Protein AF-A0A2N0MP35-F1 (afdb_monomer)

Sequence (141 aa):
MRGTCVGESRNSCGPTPKEGPREIDDLADRAARFHRDQNMLLINGDFRVFVDMESSWVEKLKAGGVPNPCAVVKEVVREWFEQSLIESILGVQQLVGSKEWNNQHLDDALSEEALTAAVMPRYHVNNSVRRAMGTKFGKRF

Solvent-accessible surface area (backbone atoms only — not comparable to full-atom values): 8655 Å² total; per-residue (Å²): 136,87,84,78,83,80,76,83,89,75,82,64,90,68,85,70,83,82,73,70,88,76,67,76,71,88,50,72,97,23,40,29,45,58,42,75,95,72,75,42,78,47,68,43,87,80,25,61,72,57,54,51,50,33,51,53,52,37,53,53,38,45,76,70,69,45,80,84,48,56,68,62,37,46,52,48,48,47,51,47,52,50,51,47,51,51,53,52,51,53,59,54,59,72,42,65,86,40,95,88,43,55,70,66,59,52,51,56,64,48,28,37,67,40,46,29,58,62,62,62,68,50,69,65,47,51,53,50,39,49,52,53,47,30,72,76,76,42,88,86,123

Radius of gyration: 19.72 Å; Cα contacts (8 Å, |Δi|>4): 109; chains: 1; bounding box: 38×32×81 Å

Structure (mmCIF, N/CA/C/O backbone):
data_AF-A0A2N0MP35-F1
#
_entry.id   AF-A0A2N0MP35-F1
#
loop_
_atom_site.group_PDB
_atom_site.id
_atom_site.type_symbol
_atom_site.label_atom_id
_atom_site.label_alt_id
_atom_site.label_comp_id
_atom_site.label_asym_id
_atom_site.label_entity_id
_atom_site.label_seq_id
_atom_site.pdbx_PDB_ins_code
_atom_site.Cartn_x
_atom_site.Cartn_y
_atom_site.Cartn_z
_atom_site.occupancy
_atom_site.B_iso_or_equiv
_atom_site.auth_seq_id
_atom_site.auth_comp_id
_atom_site.auth_asym_id
_atom_site.auth_atom_id
_atom_site.pdbx_PDB_model_num
ATOM 1 N N . MET A 1 1 ? 16.914 -11.415 -53.921 1.00 38.19 1 MET A N 1
ATOM 2 C CA . MET A 1 1 ? 16.555 -10.231 -53.111 1.00 38.19 1 MET A CA 1
ATOM 3 C C . MET A 1 1 ? 15.951 -10.735 -51.811 1.00 38.19 1 MET A C 1
ATOM 5 O O . MET A 1 1 ? 14.970 -11.461 -51.863 1.00 38.19 1 MET A O 1
ATOM 9 N N . ARG A 1 2 ? 16.621 -10.498 -50.676 1.00 31.36 2 ARG A N 1
ATOM 10 C CA . ARG A 1 2 ? 16.220 -11.001 -49.353 1.00 31.36 2 ARG A CA 1
ATOM 11 C C . ARG A 1 2 ? 15.197 -10.035 -48.752 1.00 31.36 2 ARG A C 1
ATOM 13 O O . ARG A 1 2 ? 15.551 -8.896 -48.471 1.00 31.36 2 ARG A O 1
ATOM 20 N N . GLY A 1 3 ? 13.953 -10.481 -48.596 1.00 34.66 3 GLY A N 1
ATOM 21 C CA . GLY A 1 3 ? 12.928 -9.765 -47.839 1.00 34.66 3 GLY A CA 1
ATOM 22 C C . GLY A 1 3 ? 13.181 -9.952 -46.348 1.00 34.66 3 GLY A C 1
ATOM 23 O O . GLY A 1 3 ? 13.087 -11.063 -45.836 1.00 34.66 3 GLY A O 1
ATOM 24 N N . THR A 1 4 ? 13.583 -8.881 -45.677 1.00 36.72 4 THR A N 1
ATOM 25 C CA . THR A 1 4 ? 13.809 -8.819 -44.232 1.00 36.72 4 THR A CA 1
ATOM 26 C C . THR A 1 4 ? 12.486 -8.856 -43.474 1.00 36.72 4 THR A C 1
ATOM 28 O O . THR A 1 4 ? 11.652 -7.967 -43.637 1.00 36.72 4 THR A O 1
ATOM 31 N N . CYS A 1 5 ? 12.328 -9.856 -42.607 1.00 35.66 5 CYS A N 1
ATOM 32 C CA . CYS A 1 5 ? 11.366 -9.844 -41.512 1.00 35.66 5 CYS A CA 1
ATOM 33 C C . CYS A 1 5 ? 11.723 -8.691 -40.561 1.00 35.66 5 CYS A C 1
ATOM 35 O O . CYS A 1 5 ? 12.805 -8.698 -39.974 1.00 35.66 5 CYS A O 1
ATOM 37 N N . VAL A 1 6 ? 10.839 -7.706 -40.403 1.00 38.38 6 VAL A N 1
ATOM 38 C CA . VAL A 1 6 ? 10.932 -6.727 -39.311 1.00 38.38 6 VAL A CA 1
ATOM 39 C C . VAL A 1 6 ? 10.113 -7.288 -38.156 1.00 38.38 6 VAL A C 1
ATOM 41 O O . VAL A 1 6 ? 8.892 -7.386 -38.244 1.00 38.38 6 VAL A O 1
ATOM 44 N N . GLY A 1 7 ? 10.816 -7.745 -37.120 1.00 32.47 7 GLY A N 1
ATOM 45 C CA . GLY A 1 7 ? 10.221 -8.324 -35.923 1.00 32.47 7 GLY A CA 1
ATOM 46 C C . GLY A 1 7 ? 9.405 -7.303 -35.135 1.00 32.47 7 GLY A C 1
ATOM 47 O O . GLY A 1 7 ? 9.846 -6.176 -34.906 1.00 32.47 7 GLY A O 1
ATOM 48 N N . GLU A 1 8 ? 8.220 -7.725 -34.698 1.00 31.47 8 GLU A N 1
ATOM 49 C CA . GLU A 1 8 ? 7.444 -7.049 -33.665 1.00 31.47 8 GLU A CA 1
ATOM 50 C C . GLU A 1 8 ? 8.280 -6.933 -32.385 1.00 31.47 8 GLU A C 1
ATOM 52 O O . GLU A 1 8 ? 8.547 -7.915 -31.693 1.00 31.47 8 GLU A O 1
ATOM 57 N N . SER A 1 9 ? 8.668 -5.707 -32.039 1.00 42.31 9 SER A N 1
ATOM 58 C CA . SER A 1 9 ? 9.102 -5.377 -30.685 1.00 42.31 9 SER A CA 1
ATOM 59 C C . SER A 1 9 ? 7.869 -5.321 -29.784 1.00 42.31 9 SER A C 1
ATOM 61 O O . SER A 1 9 ? 7.212 -4.289 -29.654 1.00 42.31 9 SER A O 1
ATOM 63 N N . ARG A 1 10 ? 7.535 -6.458 -29.172 1.00 42.59 10 ARG A N 1
ATOM 64 C CA . ARG A 1 10 ? 6.656 -6.532 -28.001 1.00 42.59 10 ARG A CA 1
ATOM 65 C C . ARG A 1 10 ? 7.343 -7.354 -26.922 1.00 42.59 10 ARG A C 1
ATOM 67 O O . ARG A 1 10 ? 7.013 -8.509 -26.708 1.00 42.59 10 ARG A O 1
ATOM 74 N N . ASN A 1 11 ? 8.282 -6.726 -26.224 1.00 43.41 11 ASN A N 1
ATOM 75 C CA . ASN A 1 11 ? 8.650 -7.150 -24.874 1.00 43.41 11 ASN A CA 1
ATOM 76 C C . ASN A 1 11 ? 8.188 -6.080 -23.873 1.00 43.41 11 ASN A C 1
ATOM 78 O O . ASN A 1 11 ? 8.969 -5.458 -23.155 1.00 43.41 11 ASN A O 1
ATOM 82 N N . SER A 1 12 ? 6.871 -5.860 -23.833 1.00 50.59 12 SER A N 1
ATOM 83 C CA . SER A 1 12 ? 6.195 -5.507 -22.585 1.00 50.59 12 SER A CA 1
ATOM 84 C C . SER A 1 12 ? 6.366 -6.706 -21.659 1.00 50.59 12 SER A C 1
ATOM 86 O O . SER A 1 12 ? 6.061 -7.813 -22.096 1.00 50.59 12 SER A O 1
ATOM 88 N N . CYS A 1 13 ? 6.897 -6.506 -20.448 1.00 51.72 13 CYS A N 1
ATOM 89 C CA . CYS A 1 13 ? 7.069 -7.553 -19.437 1.00 51.72 13 CYS A CA 1
ATOM 90 C C . CYS A 1 13 ? 5.842 -8.481 -19.453 1.00 51.72 13 CYS A C 1
ATOM 92 O O . CYS A 1 13 ? 4.735 -8.056 -19.132 1.00 51.72 13 CYS A O 1
ATOM 94 N N . GLY A 1 14 ? 6.039 -9.684 -20.004 1.00 46.66 14 GLY A N 1
ATOM 95 C CA . GLY A 1 14 ? 4.953 -10.592 -20.349 1.00 46.66 14 GLY A CA 1
ATOM 96 C C . GLY A 1 14 ? 4.232 -11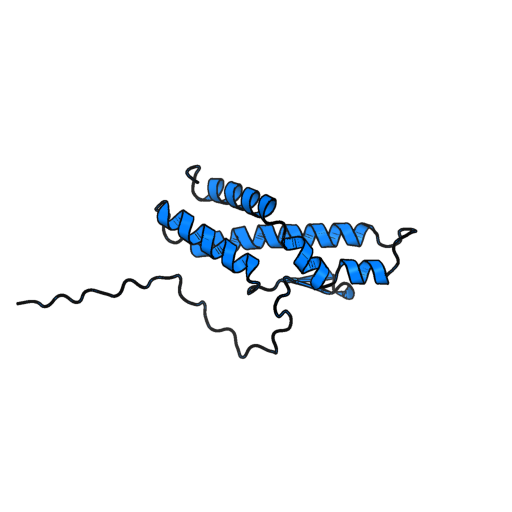.085 -19.097 1.00 46.66 14 GLY A C 1
ATOM 97 O O . GLY A 1 14 ? 4.798 -11.016 -18.003 1.00 46.66 14 GLY A O 1
ATOM 98 N N . PRO A 1 15 ? 2.995 -11.583 -19.237 1.00 46.00 15 PRO A N 1
ATOM 99 C CA . PRO A 1 15 ? 2.252 -12.097 -18.101 1.00 46.00 15 PRO A CA 1
ATOM 100 C C . PRO A 1 15 ? 3.028 -13.254 -17.464 1.00 46.00 15 PRO A C 1
ATOM 102 O O . PRO A 1 15 ? 3.465 -14.182 -18.148 1.00 46.00 15 PRO A O 1
ATOM 105 N N . THR A 1 16 ? 3.199 -13.187 -16.146 1.00 52.69 16 THR A N 1
ATOM 106 C CA . THR A 1 16 ? 3.608 -14.329 -15.326 1.00 52.69 16 THR A CA 1
ATOM 107 C C . THR A 1 16 ? 2.609 -15.486 -15.492 1.00 52.69 16 THR A C 1
ATOM 109 O O . THR A 1 16 ? 1.476 -15.249 -15.925 1.00 52.69 16 THR A O 1
ATOM 112 N N . PRO A 1 17 ? 3.013 -16.742 -15.205 1.00 42.84 17 PRO A N 1
ATOM 113 C CA . PRO A 1 17 ? 2.175 -17.919 -15.420 1.00 42.84 17 PRO A CA 1
ATOM 114 C C . PRO A 1 17 ? 0.780 -17.734 -14.824 1.00 42.84 17 PRO A C 1
ATOM 116 O O . PRO A 1 17 ? 0.647 -17.223 -13.716 1.00 42.84 17 PRO A O 1
ATOM 119 N N . LYS A 1 18 ? -0.245 -18.132 -15.587 1.00 43.22 18 LYS A N 1
ATOM 120 C CA . LYS A 1 18 ? -1.648 -18.039 -15.182 1.00 43.22 18 LYS A CA 1
ATOM 121 C C . LYS A 1 18 ? -1.844 -18.804 -13.876 1.00 43.22 18 LYS A C 1
ATOM 123 O O . LYS A 1 18 ? -1.796 -20.034 -13.873 1.00 43.22 18 LYS A O 1
ATOM 128 N N . GLU A 1 19 ? -2.069 -18.062 -12.800 1.00 50.88 19 GLU A N 1
ATOM 129 C CA . GLU A 1 19 ? -2.662 -18.595 -11.580 1.00 50.88 19 GLU A CA 1
ATOM 130 C C . GLU A 1 19 ? -4.013 -19.232 -11.940 1.00 50.88 19 GLU A C 1
ATOM 132 O O . GLU A 1 19 ? -4.633 -18.862 -12.945 1.00 50.88 19 GLU A O 1
ATOM 137 N N . GLY A 1 20 ? -4.391 -20.274 -11.193 1.00 48.12 20 GLY A N 1
ATOM 138 C CA . GLY A 1 20 ? -5.544 -21.136 -11.464 1.00 48.12 20 GLY A CA 1
ATOM 139 C C . GLY A 1 20 ? -6.881 -20.385 -11.573 1.00 48.12 20 GLY A C 1
ATOM 140 O O . GLY A 1 20 ? -6.916 -19.156 -11.551 1.00 48.12 20 GLY A O 1
ATOM 141 N N . PRO A 1 21 ? -8.012 -21.097 -11.734 1.00 43.38 21 PRO A N 1
ATOM 142 C CA . PRO A 1 21 ? -9.312 -20.440 -11.814 1.00 43.38 21 PRO A CA 1
ATOM 143 C C . PRO A 1 21 ? -9.492 -19.574 -10.565 1.00 43.38 21 PRO A C 1
ATOM 145 O O . PRO A 1 21 ? -9.543 -20.096 -9.456 1.00 43.38 21 PRO A O 1
ATOM 148 N N . ARG A 1 22 ? -9.489 -18.251 -10.767 1.00 56.09 22 ARG A N 1
ATOM 149 C CA . ARG A 1 22 ? -9.607 -17.264 -9.698 1.00 56.09 22 ARG A CA 1
ATOM 150 C C . ARG A 1 22 ? -10.924 -17.533 -8.982 1.00 56.09 22 ARG A C 1
ATOM 152 O O . ARG A 1 22 ? -11.984 -17.422 -9.601 1.00 56.09 22 ARG A O 1
ATOM 159 N N . GLU A 1 23 ? -10.846 -17.938 -7.717 1.00 49.72 23 GLU A N 1
ATOM 160 C CA . GLU A 1 23 ? -11.989 -17.833 -6.817 1.00 49.72 23 GLU A CA 1
ATOM 161 C C . GLU A 1 23 ? -12.484 -16.383 -6.854 1.00 49.72 23 GLU A C 1
ATOM 163 O O . GLU A 1 23 ? -11.711 -15.468 -7.149 1.00 49.72 23 GLU A O 1
ATOM 168 N N . ILE A 1 24 ? -13.795 -16.208 -6.672 1.00 51.34 24 ILE A N 1
ATOM 169 C CA . ILE A 1 24 ? -14.496 -14.916 -6.660 1.00 51.34 24 ILE A CA 1
ATOM 170 C C . ILE A 1 24 ? -13.587 -13.856 -6.034 1.00 51.34 24 ILE A C 1
ATOM 172 O O . ILE A 1 24 ? -13.092 -14.090 -4.939 1.00 51.34 24 ILE A O 1
ATOM 176 N N . ASP A 1 25 ? -13.346 -12.758 -6.762 1.00 61.84 25 ASP A N 1
ATOM 177 C CA . ASP A 1 25 ? -12.411 -11.678 -6.416 1.00 61.84 25 ASP A CA 1
ATOM 178 C C . ASP A 1 25 ? -12.695 -11.130 -5.008 1.00 61.84 25 ASP A C 1
ATOM 180 O O . ASP A 1 25 ? -13.478 -10.202 -4.817 1.00 61.84 25 ASP A O 1
ATOM 184 N N . ASP A 1 26 ? -12.086 -11.778 -4.017 1.00 68.44 26 ASP A N 1
ATOM 185 C CA . ASP A 1 26 ? -12.346 -11.615 -2.586 1.00 68.44 26 ASP A CA 1
ATOM 186 C C . ASP A 1 26 ? -11.884 -10.239 -2.079 1.00 68.44 26 ASP A C 1
ATOM 188 O O . ASP A 1 26 ? -12.228 -9.824 -0.978 1.00 68.44 26 ASP A O 1
ATOM 192 N N . LEU A 1 27 ? -11.126 -9.505 -2.904 1.00 84.31 27 LEU A N 1
ATOM 193 C CA . LEU A 1 27 ? -10.605 -8.168 -2.623 1.00 84.31 27 LEU A CA 1
ATOM 194 C C . LEU A 1 27 ? -10.833 -7.203 -3.794 1.00 84.31 27 LEU A C 1
ATOM 196 O O . LEU A 1 27 ? -10.008 -6.313 -4.028 1.00 84.31 27 LEU A O 1
ATOM 200 N N . ALA A 1 28 ? -11.945 -7.348 -4.521 1.00 84.25 28 ALA A N 1
ATOM 201 C CA . ALA A 1 28 ? -12.293 -6.457 -5.626 1.00 84.25 28 ALA A CA 1
ATOM 202 C C . ALA A 1 28 ? -12.217 -4.977 -5.195 1.00 84.25 28 ALA A C 1
ATOM 204 O O . ALA A 1 28 ? -12.963 -4.514 -4.331 1.00 84.25 28 ALA A O 1
ATOM 205 N N . ASP A 1 29 ? -11.289 -4.222 -5.793 1.00 88.25 29 ASP A N 1
ATOM 206 C CA . ASP A 1 29 ? -10.991 -2.824 -5.438 1.00 88.25 29 ASP A CA 1
ATOM 207 C C . ASP A 1 29 ? -10.663 -2.579 -3.946 1.00 88.25 29 ASP A C 1
ATOM 209 O O . ASP A 1 29 ? -10.876 -1.484 -3.415 1.00 88.25 29 ASP A O 1
ATOM 213 N N . ARG A 1 30 ? -10.104 -3.580 -3.260 1.00 96.06 30 ARG A N 1
ATOM 214 C CA . ARG A 1 30 ? -9.540 -3.471 -1.908 1.00 96.06 30 ARG A CA 1
ATOM 215 C C . ARG A 1 30 ? -8.045 -3.751 -1.930 1.00 96.06 30 ARG A C 1
ATOM 217 O O . ARG A 1 30 ? -7.574 -4.607 -2.673 1.00 96.06 30 ARG A O 1
ATOM 224 N N . ALA A 1 31 ? -7.291 -3.016 -1.118 1.00 97.19 31 ALA A N 1
ATOM 225 C CA . ALA A 1 31 ? -5.838 -3.147 -1.063 1.00 97.19 31 ALA A CA 1
ATOM 226 C C . ALA A 1 31 ? -5.380 -4.360 -0.246 1.00 97.19 31 ALA A C 1
ATOM 228 O O . ALA A 1 31 ? -4.372 -4.981 -0.581 1.00 97.19 31 ALA A O 1
ATOM 229 N N . ALA A 1 32 ? -6.086 -4.668 0.842 1.00 97.81 32 ALA A N 1
ATOM 230 C CA . ALA A 1 32 ? -5.709 -5.717 1.774 1.00 97.81 32 ALA A CA 1
ATOM 231 C C . ALA A 1 32 ? -6.872 -6.106 2.694 1.00 97.81 32 ALA A C 1
ATOM 233 O O . ALA A 1 32 ? -7.802 -5.324 2.893 1.00 97.81 32 ALA A O 1
ATOM 234 N N . ARG A 1 33 ? -6.751 -7.283 3.309 1.00 97.56 33 ARG A N 1
ATOM 235 C CA . ARG A 1 33 ? -7.575 -7.767 4.420 1.00 97.56 33 ARG A CA 1
ATOM 236 C C . ARG A 1 33 ? -6.676 -8.188 5.570 1.00 97.56 33 ARG A C 1
ATOM 238 O O . ARG A 1 33 ? -5.648 -8.831 5.356 1.00 97.56 33 ARG A O 1
ATOM 245 N N . PHE A 1 34 ? -7.089 -7.876 6.792 1.00 97.75 34 PHE A N 1
ATOM 246 C CA . PHE A 1 34 ? -6.394 -8.314 7.993 1.00 97.75 34 PHE A CA 1
ATOM 247 C C . PHE A 1 34 ? -7.260 -9.262 8.829 1.00 97.75 34 PHE A C 1
ATOM 249 O O . PHE A 1 34 ? -8.319 -8.889 9.329 1.00 97.75 34 PHE A O 1
ATOM 256 N N . HIS A 1 35 ? -6.785 -10.493 9.007 1.00 94.88 35 HIS A N 1
ATOM 257 C CA . HIS A 1 35 ? -7.396 -11.489 9.883 1.00 94.88 35 HIS A CA 1
ATOM 258 C C . HIS A 1 35 ? -6.805 -11.356 11.286 1.00 94.88 35 HIS A C 1
ATOM 260 O O . HIS A 1 35 ? -5.708 -11.849 11.564 1.00 94.88 35 HIS A O 1
ATOM 266 N N . ARG A 1 36 ? -7.518 -10.649 12.170 1.00 90.00 36 ARG A N 1
ATOM 267 C CA . ARG A 1 36 ? -7.043 -10.321 13.527 1.00 90.00 36 ARG A CA 1
ATOM 268 C C . ARG A 1 36 ? -6.778 -11.554 14.389 1.00 90.00 36 ARG A C 1
ATOM 270 O O . ARG A 1 36 ? -5.804 -11.575 15.132 1.00 90.00 36 ARG A O 1
ATOM 277 N N . ASP A 1 37 ? -7.638 -12.560 14.286 1.00 90.00 37 ASP A N 1
ATOM 278 C CA . ASP A 1 37 ? -7.561 -13.839 15.000 1.00 90.00 37 ASP A CA 1
ATOM 279 C C . ASP A 1 37 ? -6.297 -14.637 14.652 1.00 90.00 37 ASP A C 1
ATOM 281 O O . ASP A 1 37 ? -5.749 -15.338 15.500 1.00 90.00 37 ASP A O 1
ATOM 285 N N . GLN A 1 38 ? -5.815 -14.489 13.418 1.00 92.75 38 GLN A N 1
ATOM 286 C CA . GLN A 1 38 ? -4.636 -15.180 12.889 1.00 92.75 38 GLN A CA 1
ATOM 287 C C . GLN A 1 38 ? -3.397 -14.280 12.825 1.00 92.75 38 GLN A C 1
ATOM 289 O O . GLN A 1 38 ? -2.317 -14.752 12.477 1.00 92.75 38 GLN A O 1
ATOM 294 N N . ASN A 1 39 ? -3.548 -12.987 13.135 1.00 92.44 39 ASN A N 1
ATOM 295 C CA . ASN A 1 39 ? -2.543 -11.952 12.901 1.00 92.44 39 ASN A CA 1
ATOM 296 C C . ASN A 1 39 ? -1.946 -12.031 11.479 1.00 92.44 39 ASN A C 1
ATOM 298 O O . ASN A 1 39 ? -0.734 -11.936 11.289 1.00 92.44 39 ASN A O 1
ATOM 302 N N . MET A 1 40 ? -2.813 -12.248 10.486 1.00 96.25 40 MET A N 1
ATOM 303 C CA . MET A 1 40 ? -2.427 -12.492 9.097 1.00 96.25 40 MET A CA 1
ATOM 304 C C . MET A 1 40 ? -2.919 -11.358 8.199 1.00 96.25 40 MET A C 1
ATOM 306 O O . MET A 1 40 ? -4.114 -11.065 8.146 1.00 96.25 40 MET A O 1
ATOM 310 N N . LEU A 1 41 ? -1.988 -10.736 7.475 1.00 97.06 41 LEU A N 1
ATOM 311 C CA . LEU A 1 41 ? -2.266 -9.719 6.467 1.00 97.06 41 LEU A CA 1
ATOM 312 C C . LEU A 1 41 ? -2.261 -10.356 5.074 1.00 97.06 41 LEU A C 1
ATOM 314 O O . LEU A 1 41 ? -1.242 -10.885 4.633 1.00 97.06 41 LEU A O 1
ATOM 318 N N . LEU A 1 42 ? -3.389 -10.269 4.375 1.00 96.56 42 LEU A N 1
ATOM 319 C CA . LEU A 1 42 ? -3.516 -10.621 2.964 1.00 96.56 42 LEU A CA 1
ATOM 320 C C . LEU A 1 42 ? -3.496 -9.336 2.138 1.00 96.56 42 LEU A C 1
ATOM 322 O O . LEU A 1 42 ? -4.334 -8.461 2.340 1.00 96.56 42 LEU A O 1
ATOM 326 N N . ILE A 1 43 ? -2.547 -9.213 1.210 1.00 96.31 43 ILE A N 1
ATOM 327 C CA . ILE A 1 43 ? -2.392 -8.029 0.355 1.00 96.31 43 ILE A CA 1
ATOM 328 C C . ILE A 1 43 ? -2.853 -8.371 -1.059 1.00 96.31 43 ILE A C 1
ATOM 330 O O . ILE A 1 43 ? -2.398 -9.354 -1.645 1.00 96.31 43 ILE A O 1
ATOM 334 N N . ASN A 1 44 ? -3.719 -7.536 -1.629 1.00 95.56 44 ASN A N 1
ATOM 335 C CA . ASN A 1 44 ? -4.192 -7.696 -2.996 1.00 95.56 44 ASN A CA 1
ATOM 336 C C . ASN A 1 44 ? -3.077 -7.343 -3.992 1.00 95.56 44 ASN A C 1
ATOM 338 O O . ASN A 1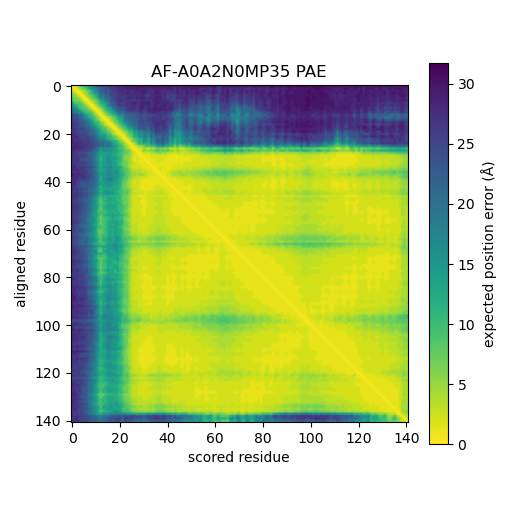 44 ? -2.739 -6.175 -4.202 1.00 95.56 44 ASN A O 1
ATOM 342 N N . GLY A 1 45 ? -2.519 -8.369 -4.635 1.00 91.25 45 GLY A N 1
ATOM 343 C CA . GLY A 1 45 ? -1.454 -8.225 -5.625 1.00 91.25 45 GLY A CA 1
ATOM 344 C C . GLY A 1 45 ? -1.869 -7.523 -6.923 1.00 91.25 45 GLY A C 1
ATOM 345 O O . GLY A 1 45 ? -0.973 -7.072 -7.642 1.00 91.25 45 GLY A O 1
ATOM 346 N N . ASP A 1 46 ? -3.174 -7.423 -7.186 1.00 90.81 46 ASP A N 1
ATOM 347 C CA . ASP A 1 46 ? -3.783 -6.815 -8.375 1.00 90.81 46 ASP A CA 1
ATOM 348 C C . ASP A 1 46 ? -4.388 -5.432 -8.086 1.00 90.81 46 ASP A C 1
ATOM 350 O O . ASP A 1 46 ? -4.978 -4.801 -8.968 1.00 90.81 46 ASP A O 1
ATOM 354 N N . PHE A 1 47 ? -4.231 -4.914 -6.862 1.00 95.00 47 PHE A N 1
ATOM 355 C CA . PHE A 1 47 ? -4.761 -3.603 -6.518 1.00 95.00 47 PHE A CA 1
ATOM 356 C C . PHE A 1 47 ? -4.138 -2.517 -7.405 1.00 95.00 47 PHE A C 1
ATOM 358 O O . PHE A 1 47 ? -2.920 -2.309 -7.424 1.00 95.00 47 PHE A O 1
ATOM 365 N N . ARG A 1 48 ? -4.997 -1.794 -8.135 1.00 94.19 48 ARG A N 1
ATOM 366 C CA . ARG A 1 48 ? -4.604 -0.883 -9.225 1.00 94.19 48 ARG A CA 1
ATOM 367 C C . ARG A 1 48 ? -3.520 0.121 -8.840 1.00 94.19 48 ARG A C 1
ATOM 369 O O . ARG A 1 48 ? -2.634 0.405 -9.633 1.00 94.19 48 ARG A O 1
ATOM 376 N N . VAL A 1 49 ? -3.541 0.624 -7.606 1.00 95.12 49 VAL A N 1
ATOM 377 C CA . VAL A 1 49 ? -2.564 1.620 -7.142 1.00 95.12 49 VAL A CA 1
ATOM 378 C C . VAL A 1 49 ? -1.146 1.048 -7.109 1.00 95.12 49 VAL A C 1
ATOM 380 O O . VAL A 1 49 ? -0.197 1.766 -7.435 1.00 95.12 49 VAL A O 1
ATOM 383 N N . PHE A 1 50 ? -0.996 -0.227 -6.744 1.00 96.06 50 PHE A N 1
ATOM 384 C CA . PHE A 1 50 ? 0.300 -0.901 -6.720 1.00 96.06 50 PHE A CA 1
ATOM 385 C C . PHE A 1 50 ? 0.793 -1.104 -8.153 1.00 96.06 50 PHE A C 1
ATOM 387 O O . PHE A 1 50 ? 1.884 -0.654 -8.500 1.00 96.06 50 PHE A O 1
ATOM 394 N N . VAL A 1 51 ? -0.063 -1.674 -9.005 1.00 95.88 51 VAL A N 1
ATOM 395 C CA . VAL A 1 51 ? 0.228 -1.969 -10.417 1.00 95.88 51 VAL A CA 1
ATOM 396 C C . VAL A 1 51 ? 0.570 -0.704 -11.216 1.00 95.88 51 VAL A C 1
ATOM 398 O O . VAL A 1 51 ? 1.519 -0.701 -12.006 1.00 95.88 51 VAL A O 1
ATOM 401 N N . ASP A 1 52 ? -0.150 0.395 -10.988 1.00 97.06 52 ASP A N 1
ATOM 402 C CA . ASP A 1 52 ? 0.095 1.677 -11.653 1.00 97.06 52 ASP A CA 1
ATOM 403 C C . ASP A 1 52 ? 1.461 2.260 -11.262 1.00 97.06 52 ASP A C 1
ATOM 405 O O . ASP A 1 52 ? 2.199 2.772 -12.111 1.00 97.06 52 ASP A O 1
ATOM 409 N N . MET A 1 53 ? 1.832 2.174 -9.978 1.00 97.81 53 MET A N 1
ATOM 410 C CA . MET A 1 53 ? 3.135 2.644 -9.505 1.00 97.81 53 MET A CA 1
ATOM 411 C C . MET A 1 53 ? 4.273 1.760 -10.028 1.00 97.81 53 MET A C 1
ATOM 413 O O . MET A 1 53 ? 5.286 2.296 -10.482 1.00 97.81 53 MET A O 1
ATOM 417 N N . GLU A 1 54 ? 4.098 0.434 -10.014 1.00 98.12 54 GLU A N 1
ATOM 418 C CA . GLU A 1 54 ? 5.035 -0.521 -10.618 1.00 98.12 54 GLU A CA 1
ATOM 419 C C . GLU A 1 54 ? 5.281 -0.168 -12.095 1.00 98.12 54 GLU A C 1
ATOM 421 O O . GLU A 1 54 ? 6.424 0.024 -12.516 1.00 98.12 54 GLU A O 1
ATOM 426 N N . SER A 1 55 ? 4.206 0.010 -12.866 1.00 97.88 55 SER A N 1
ATOM 427 C CA . SER A 1 55 ? 4.271 0.339 -14.294 1.00 97.88 55 SER A CA 1
ATOM 428 C C . SER A 1 55 ? 4.988 1.670 -14.543 1.00 97.88 55 SER A C 1
ATOM 430 O O . SER A 1 55 ? 5.893 1.746 -15.374 1.00 97.88 55 SER A O 1
ATOM 432 N N . SER A 1 56 ? 4.650 2.709 -13.774 1.00 97.00 56 SER A N 1
ATOM 433 C CA . SER A 1 56 ? 5.282 4.031 -13.875 1.00 97.00 56 SER A CA 1
ATOM 434 C C . SER A 1 56 ? 6.798 3.981 -13.633 1.00 97.00 56 SER A C 1
ATOM 436 O O . SER A 1 56 ? 7.581 4.554 -14.397 1.00 97.00 56 SER A O 1
ATOM 438 N N . TRP A 1 57 ? 7.244 3.244 -12.610 1.00 97.44 57 TRP A N 1
ATOM 439 C CA . TRP A 1 57 ? 8.670 3.098 -12.300 1.00 97.44 57 TRP A CA 1
ATOM 440 C C . TRP A 1 57 ? 9.426 2.257 -13.326 1.00 97.44 57 TRP A C 1
ATOM 442 O O . TRP A 1 57 ? 10.554 2.609 -13.680 1.00 97.44 57 TRP A O 1
ATOM 452 N N . VAL A 1 58 ? 8.817 1.182 -13.833 1.00 97.50 58 VAL A N 1
ATOM 453 C CA . VAL A 1 58 ? 9.399 0.374 -14.913 1.00 97.50 58 VAL A CA 1
ATOM 454 C C . VAL A 1 58 ? 9.667 1.237 -16.142 1.00 97.50 58 VAL A C 1
ATOM 456 O O . VAL A 1 58 ? 10.784 1.214 -16.664 1.00 97.50 58 VAL A O 1
ATOM 459 N N . GLU A 1 59 ? 8.684 2.022 -16.582 1.00 96.44 59 GLU A N 1
ATOM 460 C CA . GLU A 1 59 ? 8.835 2.873 -17.763 1.00 96.44 59 GLU A CA 1
ATOM 461 C C . GLU A 1 59 ? 9.881 3.973 -17.542 1.00 96.44 59 GLU A C 1
ATOM 463 O O . GLU A 1 59 ? 10.742 4.190 -18.398 1.00 96.44 59 GLU A O 1
ATOM 468 N N . LYS A 1 60 ? 9.909 4.589 -16.351 1.00 94.94 60 LYS A N 1
ATOM 469 C CA . LYS A 1 60 ? 10.936 5.577 -15.991 1.00 94.94 60 LYS A CA 1
ATOM 470 C C . LYS A 1 60 ? 12.355 4.995 -16.039 1.00 94.94 60 LYS A C 1
ATOM 472 O O . LYS A 1 60 ? 13.262 5.632 -16.574 1.00 94.94 60 LYS A O 1
ATOM 477 N N . LEU A 1 61 ? 12.567 3.796 -15.494 1.00 94.44 61 LEU A N 1
ATOM 478 C CA . LEU A 1 61 ? 13.888 3.158 -15.456 1.00 94.44 61 LEU A CA 1
ATOM 479 C C . LEU A 1 61 ? 14.340 2.676 -16.840 1.00 94.44 61 LEU A C 1
ATOM 481 O O . LEU A 1 61 ? 15.506 2.863 -17.193 1.00 94.44 61 LEU A O 1
ATOM 485 N N . LYS A 1 62 ? 13.427 2.128 -17.654 1.00 94.56 62 LYS A N 1
ATOM 486 C CA . LYS A 1 62 ? 13.718 1.772 -19.053 1.00 94.56 62 LYS A CA 1
ATOM 487 C C . LYS A 1 62 ? 14.117 2.996 -19.875 1.00 94.56 62 LYS A C 1
ATOM 489 O O . LYS A 1 62 ? 15.112 2.937 -20.592 1.00 94.56 62 LYS A O 1
ATOM 494 N N . ALA A 1 63 ? 13.394 4.110 -19.738 1.00 93.12 63 ALA A N 1
ATOM 495 C CA . ALA A 1 63 ? 13.750 5.371 -20.392 1.00 93.12 63 ALA A CA 1
ATOM 496 C C . ALA A 1 63 ? 15.132 5.889 -19.946 1.00 93.12 63 ALA A C 1
ATOM 498 O O . ALA A 1 63 ? 15.850 6.505 -20.729 1.00 93.12 63 ALA A O 1
ATOM 499 N N . GLY A 1 64 ? 15.531 5.587 -18.706 1.00 91.19 64 GLY A N 1
ATOM 500 C CA . GLY A 1 64 ? 16.870 5.842 -18.170 1.00 91.19 64 GLY A CA 1
ATOM 501 C C . GLY A 1 64 ? 17.954 4.842 -18.601 1.00 91.19 64 GLY A C 1
ATOM 502 O O . GLY A 1 64 ? 19.092 4.974 -18.154 1.00 91.19 64 GLY A O 1
ATOM 503 N N . GLY A 1 65 ? 17.631 3.852 -19.440 1.00 92.25 65 GLY A N 1
ATOM 504 C CA . GLY A 1 65 ? 18.577 2.856 -19.952 1.00 92.25 65 GLY A CA 1
ATOM 505 C C . GLY A 1 65 ? 18.847 1.672 -19.018 1.00 92.25 65 GLY A C 1
ATOM 506 O O . GLY A 1 65 ? 19.797 0.927 -19.253 1.00 92.25 65 GLY A O 1
ATOM 507 N N . VAL A 1 66 ? 18.045 1.474 -17.966 1.00 93.12 66 VAL A N 1
ATOM 508 C CA . VAL A 1 66 ? 18.188 0.317 -17.069 1.00 93.12 66 VAL A CA 1
ATOM 509 C C . VAL A 1 66 ? 17.628 -0.940 -17.751 1.00 93.12 66 VAL A C 1
ATOM 511 O O . VAL A 1 66 ? 16.444 -0.961 -18.103 1.00 93.12 66 VAL A O 1
ATOM 514 N N . PRO A 1 67 ? 18.426 -2.011 -17.928 1.00 91.44 67 PRO A N 1
ATOM 515 C CA . PRO A 1 67 ? 17.940 -3.253 -18.516 1.00 91.44 67 PRO A CA 1
ATOM 516 C C . PRO A 1 67 ? 17.088 -4.040 -17.511 1.00 91.44 67 PRO A C 1
ATOM 518 O O . PRO A 1 67 ? 17.478 -4.229 -16.363 1.00 91.44 67 PRO A O 1
ATOM 521 N N . ASN A 1 68 ? 15.939 -4.548 -17.964 1.00 91.88 68 ASN A N 1
ATOM 522 C CA . ASN A 1 68 ? 15.078 -5.489 -17.231 1.00 91.88 68 ASN A CA 1
ATOM 523 C C . ASN A 1 68 ? 14.709 -5.091 -15.773 1.00 91.88 68 ASN A C 1
ATOM 525 O O . ASN A 1 68 ? 14.841 -5.920 -14.872 1.00 91.88 68 ASN A O 1
ATOM 529 N N . PRO A 1 69 ? 14.184 -3.876 -15.498 1.00 95.50 69 PRO A N 1
ATOM 530 C CA . PRO A 1 69 ? 13.925 -3.422 -14.124 1.00 95.50 69 PRO A CA 1
ATOM 531 C C . PRO A 1 69 ? 12.704 -4.080 -13.448 1.00 95.50 69 PRO A C 1
ATOM 533 O O . PRO A 1 69 ? 12.506 -3.898 -12.250 1.00 95.50 69 PRO A O 1
ATOM 536 N N . CYS A 1 70 ? 11.877 -4.834 -14.187 1.00 95.44 70 CYS A N 1
ATOM 537 C CA . CYS A 1 70 ? 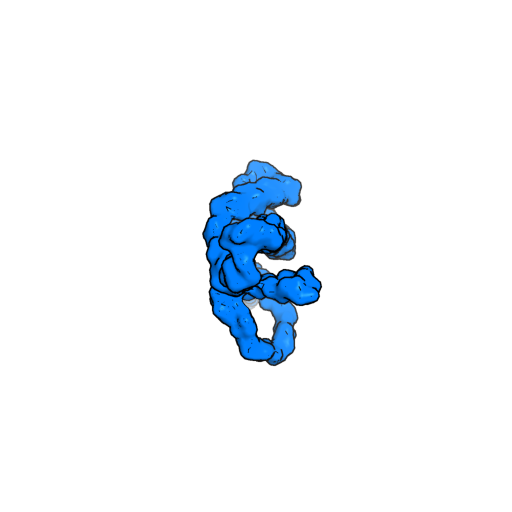10.537 -5.268 -13.763 1.00 95.44 70 CYS A CA 1
ATOM 538 C C . CYS A 1 70 ? 10.503 -5.996 -12.404 1.00 95.44 70 CYS A C 1
ATOM 540 O O . CYS A 1 70 ? 9.719 -5.613 -11.539 1.00 95.44 70 CYS A O 1
ATOM 542 N N . ALA A 1 71 ? 11.359 -7.001 -12.185 1.00 95.94 71 ALA A N 1
ATOM 543 C CA . ALA A 1 71 ? 11.346 -7.778 -10.939 1.00 95.94 71 ALA A CA 1
ATOM 544 C C . ALA A 1 71 ? 11.705 -6.922 -9.713 1.00 95.94 71 ALA A C 1
ATOM 546 O O . ALA A 1 71 ? 11.010 -6.959 -8.702 1.00 95.94 71 ALA A O 1
ATOM 547 N N . VAL A 1 72 ? 12.744 -6.095 -9.843 1.00 96.62 72 VAL A N 1
ATOM 548 C CA . VAL A 1 72 ? 13.217 -5.219 -8.764 1.00 96.62 72 VAL A CA 1
ATOM 549 C C . VAL A 1 72 ?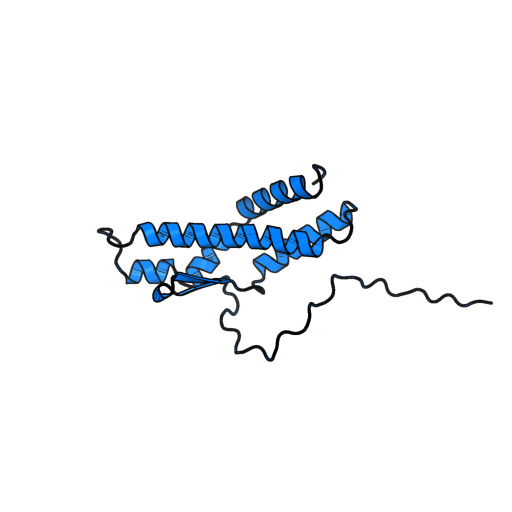 12.203 -4.114 -8.466 1.00 96.62 72 VAL A C 1
ATOM 551 O O . VAL A 1 72 ? 12.002 -3.767 -7.306 1.00 96.62 72 VAL A O 1
ATOM 554 N N . VAL A 1 73 ? 11.549 -3.563 -9.496 1.00 97.75 73 VAL A N 1
ATOM 555 C CA . VAL A 1 73 ? 10.485 -2.567 -9.309 1.00 97.75 73 VAL A CA 1
ATOM 556 C C . VAL A 1 73 ? 9.321 -3.141 -8.528 1.00 97.75 73 VAL A C 1
ATOM 558 O O . VAL A 1 73 ? 8.906 -2.538 -7.541 1.00 97.75 73 VAL A O 1
ATOM 561 N N . LYS A 1 74 ? 8.839 -4.311 -8.941 1.00 97.62 74 LYS A N 1
ATOM 562 C CA . LYS A 1 74 ? 7.743 -5.003 -8.270 1.00 97.62 74 LYS A CA 1
ATOM 563 C C . LYS A 1 74 ? 8.073 -5.301 -6.807 1.00 97.62 74 LYS A C 1
ATOM 565 O O . LYS A 1 74 ? 7.268 -4.984 -5.942 1.00 97.62 74 LYS A O 1
ATOM 570 N N . GLU A 1 75 ? 9.259 -5.840 -6.530 1.00 97.38 75 GLU A N 1
ATOM 571 C CA . GLU A 1 75 ? 9.736 -6.105 -5.165 1.00 97.38 75 GLU A CA 1
ATOM 572 C C . GLU A 1 75 ? 9.701 -4.837 -4.299 1.00 97.38 75 GLU A C 1
ATOM 574 O O . GLU A 1 75 ? 9.007 -4.799 -3.289 1.00 97.38 75 GLU A O 1
ATOM 579 N N . VAL A 1 76 ? 10.381 -3.770 -4.730 1.00 98.00 76 VAL A N 1
ATOM 580 C CA . VAL A 1 76 ? 10.527 -2.547 -3.926 1.00 98.00 76 VAL A CA 1
ATOM 581 C C . VAL A 1 76 ? 9.199 -1.811 -3.754 1.00 98.00 76 VAL A C 1
ATOM 583 O O . VAL A 1 76 ? 8.915 -1.305 -2.673 1.00 98.00 76 VAL A O 1
ATOM 586 N N . VAL A 1 77 ? 8.381 -1.698 -4.804 1.00 97.94 77 VAL A N 1
ATOM 587 C CA . VAL A 1 77 ? 7.081 -1.016 -4.696 1.00 97.94 77 VAL A CA 1
ATOM 588 C C . VAL A 1 77 ? 6.179 -1.757 -3.711 1.00 97.94 77 VAL A C 1
ATOM 590 O O . VAL A 1 77 ? 5.592 -1.119 -2.837 1.00 97.94 77 VAL A O 1
ATOM 593 N N . ARG A 1 78 ? 6.110 -3.090 -3.812 1.00 97.44 78 ARG A N 1
ATOM 594 C CA . ARG A 1 78 ? 5.292 -3.913 -2.914 1.00 97.44 78 ARG A CA 1
ATOM 595 C C . ARG A 1 78 ? 5.779 -3.850 -1.478 1.00 97.44 78 ARG A C 1
ATOM 597 O O . ARG A 1 78 ? 4.953 -3.639 -0.601 1.00 97.44 78 ARG A O 1
ATOM 604 N N . GLU A 1 79 ? 7.090 -3.922 -1.258 1.00 97.31 79 GLU A N 1
ATOM 605 C CA . GLU A 1 79 ? 7.697 -3.781 0.068 1.00 97.31 79 GLU A CA 1
ATOM 606 C C . GLU A 1 79 ? 7.236 -2.488 0.761 1.00 97.31 79 GLU A C 1
ATOM 608 O O . GLU A 1 79 ? 6.796 -2.515 1.905 1.00 97.31 79 GLU A O 1
ATOM 613 N N . TRP A 1 80 ? 7.252 -1.343 0.070 1.00 97.81 80 TRP A N 1
ATOM 614 C CA . TRP A 1 80 ? 6.863 -0.069 0.690 1.00 97.81 80 TRP A CA 1
ATOM 615 C C . TRP A 1 80 ? 5.355 0.084 0.933 1.00 97.81 80 TRP A C 1
ATOM 617 O O . TRP A 1 80 ? 4.957 0.756 1.891 1.00 97.81 80 TRP A O 1
ATOM 627 N N . PHE A 1 81 ? 4.507 -0.529 0.106 1.00 97.88 81 PHE A N 1
ATOM 628 C CA . PHE A 1 81 ? 3.073 -0.600 0.397 1.00 97.88 81 PHE A CA 1
ATOM 629 C C . PHE A 1 81 ? 2.773 -1.559 1.554 1.00 97.88 81 PHE A C 1
ATOM 631 O O . PHE A 1 81 ? 1.958 -1.227 2.413 1.00 97.88 81 PHE A O 1
ATOM 638 N N . GLU A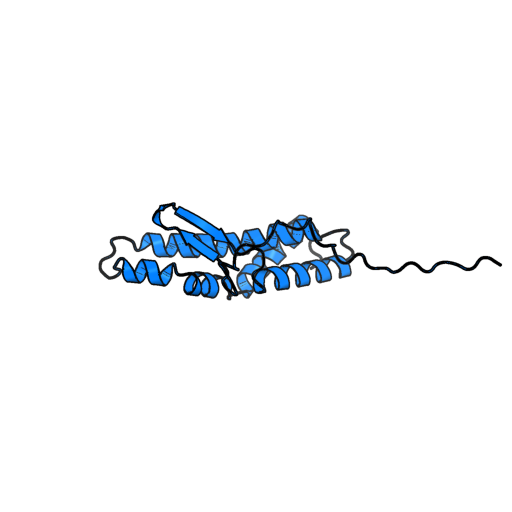 1 82 ? 3.476 -2.689 1.626 1.00 97.44 82 GLU A N 1
ATOM 639 C CA . GLU A 1 82 ? 3.415 -3.623 2.750 1.00 97.44 82 GLU A CA 1
ATOM 640 C C . GLU A 1 82 ? 3.810 -2.936 4.062 1.00 97.44 82 GLU A C 1
ATOM 642 O O . GLU A 1 82 ? 3.050 -3.007 5.024 1.00 97.44 82 GLU A O 1
ATOM 647 N N . GLN A 1 83 ? 4.916 -2.179 4.088 1.00 96.94 83 GLN A N 1
ATOM 648 C CA . GLN A 1 83 ? 5.296 -1.388 5.268 1.00 96.94 83 GLN A CA 1
ATOM 649 C C . GLN A 1 83 ? 4.174 -0.434 5.702 1.00 96.94 83 GLN A C 1
ATOM 651 O O . GLN A 1 83 ? 3.846 -0.370 6.882 1.00 96.94 83 GLN A O 1
ATOM 656 N N . SER A 1 84 ? 3.532 0.256 4.753 1.00 97.06 84 SER A N 1
ATOM 657 C CA . SER A 1 84 ? 2.445 1.201 5.060 1.00 97.06 84 SER A CA 1
ATOM 658 C C . SER A 1 84 ? 1.231 0.506 5.700 1.00 97.06 84 SER A C 1
ATOM 660 O O . SER A 1 84 ? 0.620 1.038 6.631 1.00 97.06 84 SER A O 1
ATOM 662 N N . LEU A 1 85 ? 0.888 -0.697 5.229 1.00 98.25 85 LEU A N 1
ATOM 663 C CA . LEU A 1 85 ? -0.186 -1.514 5.802 1.00 98.25 85 LEU A CA 1
ATOM 664 C C . LEU A 1 85 ? 0.184 -2.037 7.192 1.00 98.25 85 LEU A C 1
ATOM 666 O O . LEU A 1 85 ? -0.617 -1.919 8.118 1.00 98.25 85 LEU A O 1
ATOM 670 N N . ILE A 1 86 ? 1.397 -2.570 7.352 1.00 98.19 86 ILE A N 1
ATOM 671 C CA . ILE A 1 86 ? 1.894 -3.091 8.632 1.00 98.19 86 ILE A CA 1
ATOM 672 C C . ILE A 1 86 ? 1.917 -1.984 9.689 1.00 98.19 86 ILE A C 1
ATOM 674 O O . ILE A 1 86 ? 1.398 -2.185 10.785 1.00 98.19 86 ILE A O 1
ATOM 678 N N . GLU A 1 87 ? 2.456 -0.806 9.368 1.00 97.88 87 GLU A N 1
ATOM 679 C CA . GLU A 1 87 ? 2.477 0.338 10.287 1.00 97.88 87 GLU A CA 1
ATOM 680 C C . GLU A 1 87 ? 1.063 0.749 10.713 1.00 97.88 87 GLU A C 1
ATOM 682 O O . GLU A 1 87 ? 0.820 0.997 11.896 1.00 97.88 87 GLU A O 1
ATOM 687 N N . SER A 1 88 ? 0.116 0.763 9.770 1.00 97.88 88 SER A N 1
ATOM 688 C CA . SER A 1 88 ? -1.286 1.085 10.054 1.00 97.88 88 SER A CA 1
ATOM 689 C C . SER A 1 88 ? -1.915 0.065 11.006 1.00 97.88 88 SER A C 1
ATOM 691 O O . SER A 1 88 ? -2.549 0.445 11.991 1.00 97.88 88 SER A O 1
ATOM 693 N N . ILE A 1 89 ? -1.689 -1.230 10.764 1.00 98.31 89 ILE A N 1
ATOM 694 C CA . ILE A 1 89 ? -2.214 -2.314 11.603 1.00 98.31 89 ILE A CA 1
ATOM 695 C C . ILE A 1 89 ? -1.620 -2.251 13.010 1.00 98.31 89 ILE A C 1
ATOM 697 O O . ILE A 1 89 ? -2.368 -2.280 13.987 1.00 98.31 89 ILE A O 1
ATOM 701 N N . LEU A 1 90 ? -0.296 -2.120 13.128 1.00 98.00 90 LEU A N 1
ATOM 702 C CA . LEU A 1 90 ? 0.388 -2.017 14.420 1.00 98.00 90 LEU A CA 1
ATOM 703 C C . LEU A 1 90 ? -0.074 -0.781 15.203 1.00 98.00 90 LEU A C 1
ATOM 705 O O . LEU A 1 90 ? -0.310 -0.864 16.410 1.00 98.00 90 LEU A O 1
ATOM 709 N N . GLY A 1 91 ? -0.263 0.349 14.516 1.00 97.62 91 GLY A N 1
ATOM 710 C CA . GLY A 1 91 ? -0.786 1.578 15.108 1.00 97.62 91 GLY A CA 1
ATOM 711 C C . GLY A 1 91 ? -2.178 1.396 15.715 1.00 97.62 91 GLY A C 1
ATOM 712 O O . GLY A 1 91 ? -2.412 1.823 16.845 1.00 97.62 91 GLY A O 1
ATOM 713 N N . VAL A 1 92 ? -3.088 0.713 15.013 1.00 97.88 92 VAL A N 1
ATOM 714 C CA . VAL A 1 92 ? -4.433 0.420 15.537 1.00 97.88 92 VAL A CA 1
ATOM 715 C C . VAL A 1 92 ? -4.390 -0.637 16.645 1.00 97.88 92 VAL A C 1
ATOM 717 O O . VAL A 1 92 ? -5.075 -0.491 17.656 1.00 97.88 92 VAL A O 1
ATOM 720 N N . GLN A 1 93 ? -3.563 -1.680 16.520 1.00 95.81 93 GLN A N 1
ATOM 721 C CA . GLN A 1 93 ? -3.413 -2.706 17.560 1.00 95.81 93 GLN A CA 1
ATOM 722 C C . GLN A 1 93 ? -2.936 -2.122 18.899 1.00 95.81 93 GLN A C 1
ATOM 724 O O . GLN A 1 93 ? -3.342 -2.605 19.956 1.00 95.81 93 GLN A O 1
ATOM 729 N N . GLN A 1 94 ? -2.153 -1.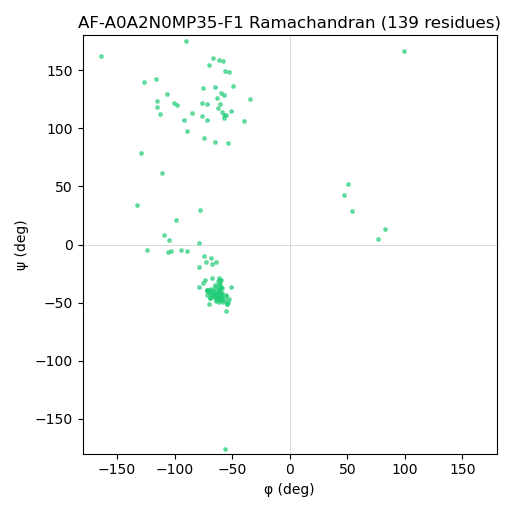041 18.878 1.00 96.81 94 GLN A N 1
ATOM 730 C CA . GLN A 1 94 ? -1.718 -0.337 20.086 1.00 96.81 94 GLN A CA 1
ATOM 731 C C . GLN A 1 94 ? -2.878 0.296 20.886 1.00 96.81 94 GLN A C 1
ATOM 733 O O . GLN A 1 94 ? -2.697 0.645 22.055 1.00 96.81 94 GLN A O 1
ATOM 738 N N . LEU A 1 95 ? -4.068 0.429 20.287 1.00 97.25 95 LEU A N 1
ATOM 739 C CA . LEU A 1 95 ? -5.271 0.992 20.910 1.00 97.25 95 LEU A CA 1
ATOM 740 C C . LEU A 1 95 ? -6.128 -0.058 21.635 1.00 97.25 95 LEU A C 1
ATOM 742 O O . LEU A 1 95 ? -7.095 0.307 22.314 1.00 97.25 95 LEU A O 1
ATOM 746 N N . VAL A 1 96 ? -5.781 -1.347 21.528 1.00 95.19 96 VAL A N 1
ATOM 747 C CA . VAL A 1 96 ? -6.448 -2.441 22.248 1.00 95.19 96 VAL A CA 1
ATOM 748 C C . VAL A 1 96 ? -6.403 -2.187 23.757 1.00 95.19 96 VAL A C 1
ATOM 750 O O . VAL A 1 96 ? -5.347 -1.940 24.333 1.00 95.19 96 VAL A O 1
ATOM 753 N N . GLY A 1 97 ? -7.567 -2.264 24.408 1.00 94.31 97 GLY A N 1
ATOM 754 C CA . GLY A 1 97 ? -7.700 -2.041 25.851 1.00 94.31 97 GLY A CA 1
ATOM 755 C C . GLY A 1 97 ? -7.645 -0.569 26.275 1.00 94.31 97 GLY A C 1
ATOM 756 O O . GLY A 1 97 ? -7.679 -0.285 27.473 1.00 94.31 97 GLY A O 1
ATOM 757 N N . SER A 1 98 ? -7.574 0.374 25.330 1.00 96.19 98 SER A N 1
ATOM 758 C CA . SER A 1 98 ? -7.684 1.796 25.654 1.00 96.19 98 SER A CA 1
ATOM 759 C C . SER A 1 98 ? -9.110 2.167 26.082 1.00 96.19 98 SER A C 1
ATOM 761 O O . SER A 1 98 ? -10.089 1.524 25.709 1.00 96.19 98 SER A O 1
ATOM 763 N N . LYS A 1 99 ? -9.232 3.234 26.879 1.00 96.44 99 LYS A N 1
ATOM 764 C CA . LYS A 1 99 ? -10.506 3.661 27.484 1.00 96.44 99 LYS A CA 1
ATOM 765 C C . LYS A 1 99 ? -11.579 4.040 26.454 1.00 96.44 99 LYS A C 1
ATOM 767 O O . LYS A 1 99 ? -12.758 3.823 26.706 1.00 96.44 99 LYS A O 1
ATOM 772 N N . GLU A 1 100 ? -11.168 4.617 25.327 1.00 97.62 100 GLU A N 1
ATOM 773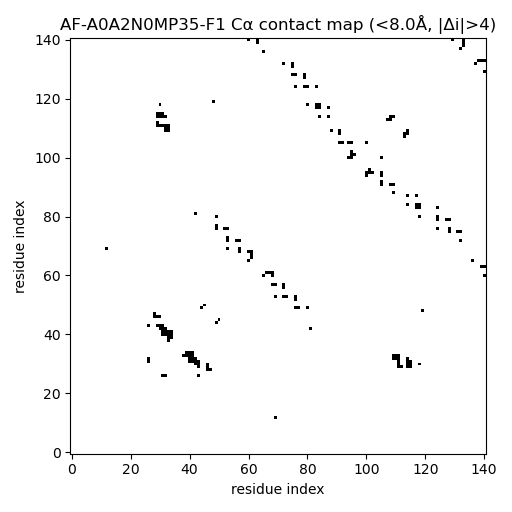 C CA . GLU A 1 100 ? -12.074 5.209 24.329 1.00 97.62 100 GLU A CA 1
ATOM 774 C C . GLU A 1 100 ? -12.222 4.345 23.057 1.00 97.62 100 GLU A C 1
ATOM 776 O O . GLU A 1 100 ? -13.048 4.649 22.195 1.00 97.62 100 GLU A O 1
ATOM 781 N N . TRP A 1 101 ? -11.454 3.253 22.922 1.00 97.56 101 TRP A N 1
ATOM 782 C CA . TRP A 1 101 ? -11.546 2.338 21.778 1.00 97.56 101 TRP A CA 1
ATOM 783 C C . TRP A 1 101 ? -12.085 0.977 22.198 1.00 97.56 101 TRP A C 1
ATOM 785 O O . TRP A 1 101 ? -11.427 0.212 22.900 1.00 97.56 101 TRP A O 1
ATOM 795 N N . ASN A 1 102 ? -13.290 0.664 21.726 1.00 96.06 102 ASN A N 1
ATOM 796 C CA . ASN A 1 102 ? -13.883 -0.659 21.872 1.00 96.06 102 ASN A CA 1
ATOM 797 C C . ASN A 1 102 ? -13.515 -1.558 20.674 1.00 96.06 102 ASN A C 1
ATOM 799 O O . ASN A 1 102 ? -12.902 -1.110 19.706 1.00 96.06 102 ASN A O 1
ATOM 803 N N . ASN A 1 103 ? -13.918 -2.829 20.727 1.00 94.88 103 ASN A N 1
ATOM 804 C CA . ASN A 1 103 ? -13.608 -3.794 19.670 1.00 94.88 103 ASN A CA 1
ATOM 805 C C . ASN A 1 103 ? -14.175 -3.402 18.299 1.00 94.88 103 ASN A C 1
ATOM 807 O O . ASN A 1 103 ? -13.466 -3.573 17.315 1.00 94.88 103 ASN A O 1
ATOM 811 N N . GLN A 1 104 ? -15.374 -2.812 18.240 1.00 96.69 104 GLN A N 1
ATOM 812 C CA . GLN A 1 104 ? -15.965 -2.363 16.978 1.00 96.69 104 GLN A CA 1
ATOM 813 C C . GLN A 1 104 ? -15.113 -1.271 16.322 1.00 96.69 104 GLN A C 1
ATOM 815 O O . GLN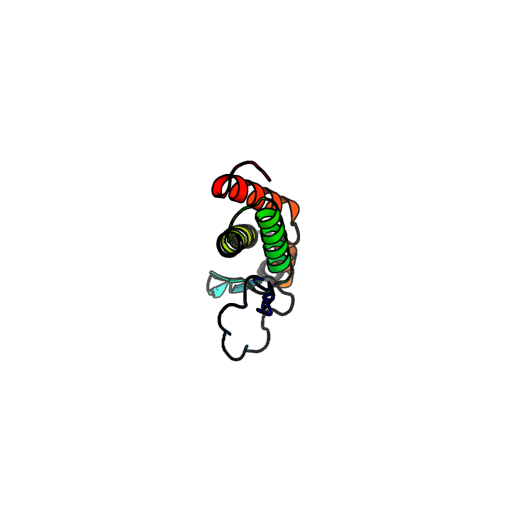 A 1 104 ? -14.826 -1.361 15.138 1.00 96.69 104 GLN A O 1
ATOM 820 N N . HIS A 1 105 ? -14.628 -0.287 17.091 1.00 97.94 105 HIS A N 1
ATOM 821 C CA . HIS A 1 105 ? -13.734 0.746 16.551 1.00 97.94 105 HIS A CA 1
ATOM 822 C C . HIS A 1 105 ? -12.441 0.151 15.978 1.00 97.94 105 HIS A C 1
ATOM 824 O O . HIS A 1 105 ? -11.924 0.640 14.977 1.00 97.94 105 HIS A O 1
ATOM 830 N N . LEU A 1 106 ? -11.905 -0.895 16.615 1.00 97.50 106 LEU A N 1
ATOM 831 C CA . LEU A 1 106 ? -10.708 -1.584 16.133 1.00 97.50 106 LEU A CA 1
ATOM 832 C C . LEU A 1 106 ? -10.989 -2.370 14.849 1.00 97.50 106 LEU A C 1
ATOM 834 O O . LEU A 1 106 ? -10.159 -2.350 13.946 1.00 97.50 106 LEU A O 1
ATOM 838 N N . ASP A 1 107 ? -12.138 -3.041 14.766 1.00 96.75 107 ASP A N 1
ATOM 839 C CA . ASP A 1 107 ? -12.551 -3.783 13.573 1.00 96.75 107 ASP A CA 1
ATOM 840 C C . ASP A 1 107 ? -12.811 -2.831 12.397 1.00 96.75 107 ASP A C 1
ATOM 842 O O . ASP A 1 107 ? -12.305 -3.062 11.302 1.00 96.75 107 ASP A O 1
ATOM 846 N N . ASP A 1 108 ? -13.486 -1.705 12.636 1.00 98.06 108 ASP A N 1
ATOM 847 C CA . ASP A 1 108 ? -13.729 -0.677 11.621 1.00 98.06 108 ASP A CA 1
ATOM 848 C C . ASP A 1 108 ? -12.411 -0.063 11.117 1.00 98.06 108 ASP A C 1
ATOM 850 O O . ASP A 1 108 ? -12.214 0.106 9.912 1.00 98.06 108 ASP A O 1
ATOM 854 N N . ALA A 1 109 ? -11.470 0.229 12.022 1.00 98.12 109 ALA A N 1
ATOM 855 C CA . ALA A 1 109 ? -10.163 0.793 11.678 1.00 98.12 109 ALA A CA 1
ATOM 856 C C . ALA A 1 109 ? -9.209 -0.209 10.998 1.00 98.12 109 ALA A C 1
ATOM 858 O O . ALA A 1 109 ? -8.218 0.208 10.400 1.00 98.12 109 ALA A O 1
ATOM 859 N N . LEU A 1 110 ? -9.506 -1.510 11.070 1.00 97.88 110 LEU A N 1
ATOM 860 C CA . LEU A 1 110 ? -8.776 -2.593 10.399 1.00 97.88 110 LEU A CA 1
ATOM 861 C C . LEU A 1 110 ? -9.573 -3.220 9.244 1.00 97.88 110 LEU A C 1
ATOM 863 O O . LEU A 1 110 ? -9.147 -4.232 8.685 1.00 97.88 110 LEU A O 1
ATOM 867 N N . SER A 1 111 ? -10.709 -2.619 8.880 1.00 97.81 111 SER A N 1
ATOM 868 C CA . SER A 1 111 ? -11.522 -3.030 7.738 1.00 97.81 111 SER A CA 1
ATOM 869 C C . SER A 1 111 ? -10.751 -2.914 6.424 1.00 97.81 111 SER A C 1
ATOM 871 O O . SER A 1 111 ? -9.783 -2.159 6.296 1.00 97.81 111 SER A O 1
ATOM 873 N N . GLU A 1 112 ? -11.206 -3.638 5.406 1.00 97.88 112 GLU A N 1
ATOM 874 C CA . GLU A 1 112 ? -10.615 -3.584 4.068 1.00 97.88 112 GLU A CA 1
ATOM 875 C C . GLU A 1 112 ? -10.667 -2.166 3.483 1.00 97.88 112 GLU A C 1
ATOM 877 O O . GLU A 1 112 ? -9.716 -1.721 2.838 1.00 97.88 112 GLU A O 1
ATOM 882 N N . GLU A 1 113 ? -11.749 -1.420 3.725 1.00 97.81 113 GLU A N 1
ATOM 883 C CA . GLU A 1 113 ? -11.894 -0.015 3.343 1.00 97.81 113 GLU A CA 1
ATOM 884 C C . GLU A 1 113 ? -10.851 0.870 4.031 1.00 97.81 113 GLU A C 1
ATOM 886 O O . GLU A 1 113 ? -10.213 1.693 3.367 1.00 97.81 113 GLU A O 1
ATOM 891 N N . ALA A 1 114 ? -10.646 0.694 5.340 1.00 98.31 114 ALA A N 1
ATOM 892 C CA . ALA A 1 114 ? -9.666 1.464 6.100 1.00 98.31 114 ALA A CA 1
ATOM 893 C C . ALA A 1 114 ? -8.232 1.160 5.641 1.00 98.31 114 ALA A C 1
ATOM 895 O O . ALA A 1 114 ? -7.455 2.084 5.389 1.00 98.31 114 ALA A O 1
ATOM 896 N N . LEU A 1 115 ? -7.897 -0.117 5.438 1.00 98.38 115 LEU A N 1
ATOM 897 C CA . LEU A 1 115 ? -6.595 -0.537 4.910 1.00 98.38 115 LEU A CA 1
ATOM 898 C C . LEU A 1 115 ? -6.376 -0.054 3.471 1.00 98.38 115 LEU A C 1
ATOM 900 O O . LEU A 1 115 ? -5.268 0.339 3.102 1.00 98.38 115 LEU A O 1
ATOM 904 N N . THR A 1 116 ? -7.438 -0.005 2.666 1.00 98.12 116 THR A N 1
ATOM 905 C CA . THR A 1 116 ? -7.397 0.599 1.329 1.00 98.12 116 THR A CA 1
ATOM 906 C C . THR A 1 116 ? -7.109 2.092 1.416 1.00 98.12 116 THR A C 1
ATOM 908 O O . THR A 1 116 ? -6.216 2.580 0.726 1.00 98.12 116 THR A O 1
ATOM 911 N N . ALA A 1 117 ? -7.798 2.823 2.295 1.00 97.75 117 ALA A N 1
ATOM 912 C CA . ALA A 1 117 ? -7.551 4.245 2.512 1.00 97.75 117 ALA A CA 1
ATOM 913 C C . ALA A 1 117 ? -6.118 4.518 3.003 1.00 97.75 117 ALA A C 1
ATOM 915 O O . ALA A 1 117 ? -5.494 5.482 2.551 1.00 97.75 117 ALA A O 1
ATOM 916 N N . ALA A 1 118 ? -5.573 3.649 3.859 1.00 97.38 118 ALA A N 1
ATOM 917 C CA . ALA A 1 118 ? -4.233 3.777 4.430 1.00 97.38 118 ALA A CA 1
ATOM 918 C C . ALA A 1 118 ? -3.106 3.765 3.381 1.00 97.38 118 ALA A C 1
ATOM 920 O O . ALA A 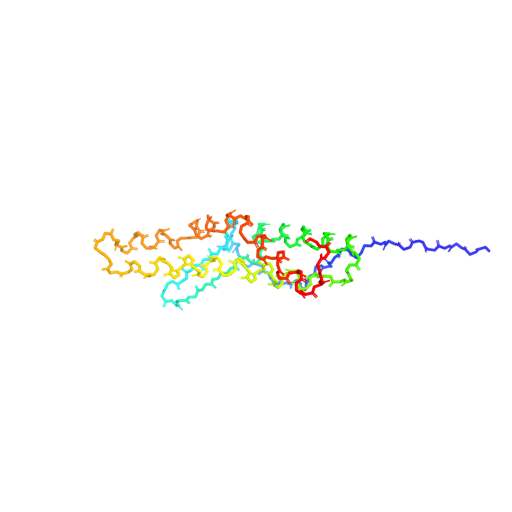1 118 ? -2.078 4.410 3.577 1.00 97.38 118 ALA A O 1
ATOM 921 N N . VAL A 1 119 ? -3.303 3.096 2.240 1.00 96.75 119 VAL A N 1
ATOM 922 C CA . VAL A 1 119 ? -2.307 3.043 1.152 1.00 96.75 119 VAL A CA 1
ATOM 923 C C . VAL A 1 119 ? -2.515 4.098 0.061 1.00 96.75 119 VAL A C 1
ATOM 925 O O . VAL A 1 119 ? -1.686 4.236 -0.841 1.00 96.75 119 VAL A O 1
ATOM 928 N N . MET A 1 120 ? -3.592 4.888 0.124 1.00 96.00 120 MET A N 1
ATOM 929 C CA . MET A 1 120 ? -3.850 5.949 -0.859 1.00 96.00 120 MET A CA 1
ATOM 930 C C . MET A 1 120 ? -2.857 7.130 -0.813 1.00 96.00 120 MET A C 1
ATOM 932 O O . MET A 1 120 ? -2.627 7.741 -1.866 1.00 96.00 120 MET A O 1
ATOM 936 N N . PRO A 1 121 ? -2.234 7.496 0.329 1.00 93.62 121 PRO A N 1
ATOM 937 C CA . PRO A 1 121 ? -1.163 8.492 0.376 1.00 93.62 121 PRO A CA 1
ATOM 938 C C . PRO A 1 121 ? 0.110 8.053 -0.375 1.00 93.62 121 PRO A C 1
ATOM 940 O O . PRO A 1 121 ? 1.065 7.519 0.182 1.00 93.62 121 PRO A O 1
ATOM 943 N N . ARG A 1 122 ? 0.176 8.348 -1.676 1.00 92.62 122 ARG A N 1
ATOM 944 C CA . ARG A 1 122 ? 1.269 7.878 -2.552 1.00 92.62 122 ARG A CA 1
ATOM 945 C C . ARG A 1 122 ? 2.578 8.662 -2.445 1.00 92.62 122 ARG A C 1
ATOM 947 O O . ARG A 1 122 ? 3.612 8.162 -2.876 1.00 92.62 122 ARG A O 1
ATOM 954 N N . TYR A 1 123 ? 2.568 9.886 -1.913 1.00 95.31 123 TYR A N 1
ATOM 955 C CA . TYR A 1 123 ? 3.756 10.753 -1.923 1.00 95.31 123 TYR A CA 1
ATOM 956 C C . TYR A 1 123 ? 4.921 10.166 -1.112 1.00 95.31 123 TYR A C 1
ATOM 958 O O . TYR A 1 123 ? 6.054 10.115 -1.596 1.00 95.31 123 TYR A O 1
ATOM 966 N N . HIS A 1 124 ? 4.645 9.693 0.105 1.00 93.69 124 HIS A N 1
ATOM 967 C CA . HIS A 1 124 ? 5.671 9.134 0.986 1.00 93.69 124 HIS A CA 1
ATOM 968 C C . HIS A 1 124 ? 6.201 7.799 0.465 1.00 93.69 124 HIS A C 1
ATOM 970 O O . HIS A 1 124 ? 7.418 7.649 0.344 1.00 93.69 124 HIS A O 1
ATOM 976 N N . VAL A 1 125 ? 5.305 6.898 0.049 1.00 95.88 125 VAL A N 1
ATOM 977 C CA . VAL A 1 125 ? 5.663 5.626 -0.598 1.00 95.88 125 VAL A CA 1
ATOM 978 C C . VAL A 1 125 ? 6.551 5.880 -1.814 1.00 95.88 125 VAL A C 1
ATOM 980 O O . VAL A 1 125 ? 7.660 5.359 -1.891 1.00 95.88 125 VAL A O 1
ATOM 983 N N . ASN A 1 126 ? 6.138 6.768 -2.721 1.00 96.69 126 ASN A N 1
ATOM 984 C CA . ASN A 1 126 ? 6.902 7.062 -3.931 1.00 96.69 126 ASN A CA 1
ATOM 985 C C . ASN A 1 126 ? 8.294 7.647 -3.630 1.00 96.69 126 ASN A C 1
ATOM 987 O O . ASN A 1 126 ? 9.268 7.330 -4.313 1.00 96.69 126 ASN A O 1
ATOM 991 N N . ASN A 1 127 ? 8.421 8.481 -2.595 1.00 96.19 127 ASN A N 1
ATOM 992 C CA . ASN A 1 127 ? 9.720 9.000 -2.167 1.00 96.19 127 ASN A CA 1
ATOM 993 C C . ASN A 1 127 ? 10.630 7.908 -1.601 1.00 96.19 127 ASN A C 1
ATOM 995 O O . ASN A 1 127 ? 11.835 7.921 -1.865 1.00 96.19 127 ASN A O 1
ATOM 999 N N . SER A 1 128 ? 10.075 6.968 -0.843 1.00 96.38 128 SER A N 1
ATOM 1000 C CA . SER A 1 128 ? 10.822 5.822 -0.339 1.00 96.38 128 SER A CA 1
ATOM 1001 C C . SER A 1 128 ? 11.249 4.873 -1.459 1.00 96.38 128 SER A C 1
ATOM 1003 O O . SER A 1 128 ? 12.437 4.556 -1.546 1.00 96.38 128 SER A O 1
ATOM 1005 N N . VAL A 1 129 ? 10.344 4.548 -2.388 1.00 96.81 129 VAL A N 1
ATOM 1006 C CA . VAL A 1 129 ? 10.659 3.785 -3.606 1.00 96.81 129 VAL A CA 1
ATOM 1007 C C . VAL A 1 129 ? 11.768 4.475 -4.395 1.00 96.81 129 VAL A C 1
ATOM 1009 O O . VAL A 1 129 ? 12.765 3.839 -4.721 1.00 96.81 129 VAL A O 1
ATOM 1012 N N . ARG A 1 130 ? 11.682 5.792 -4.632 1.00 96.00 130 ARG A N 1
ATOM 1013 C CA . ARG A 1 130 ? 12.736 6.546 -5.333 1.00 96.00 130 ARG A CA 1
ATOM 1014 C C . ARG A 1 130 ? 14.102 6.395 -4.670 1.00 96.00 130 ARG A C 1
ATOM 1016 O O . ARG A 1 130 ? 15.095 6.200 -5.367 1.00 96.00 130 ARG A O 1
ATOM 1023 N N . ARG A 1 131 ? 14.171 6.494 -3.339 1.00 95.19 131 ARG A N 1
ATOM 1024 C CA . ARG A 1 131 ? 15.429 6.307 -2.597 1.00 95.19 131 ARG A CA 1
ATOM 1025 C C . ARG A 1 131 ? 15.968 4.889 -2.772 1.00 95.19 131 ARG A C 1
ATOM 1027 O O . ARG A 1 131 ? 17.142 4.739 -3.095 1.00 95.19 131 ARG A O 1
ATOM 1034 N N . ALA A 1 132 ? 15.114 3.878 -2.623 1.00 95.81 132 ALA A N 1
ATOM 1035 C CA . ALA A 1 132 ? 15.493 2.479 -2.802 1.00 95.81 132 ALA A CA 1
ATOM 1036 C C . ALA A 1 132 ? 15.983 2.194 -4.235 1.00 95.81 132 ALA A C 1
ATOM 1038 O O . ALA A 1 132 ? 17.042 1.594 -4.416 1.00 95.81 132 ALA A O 1
ATOM 1039 N N . MET A 1 133 ? 15.291 2.715 -5.252 1.00 95.19 133 MET A N 1
ATOM 1040 C CA . MET A 1 133 ? 15.719 2.639 -6.654 1.00 95.19 133 MET A CA 1
ATOM 1041 C C . MET A 1 133 ? 17.060 3.331 -6.885 1.00 95.19 133 MET A C 1
ATOM 1043 O O . MET A 1 133 ? 17.917 2.786 -7.575 1.00 95.19 133 MET A O 1
ATOM 1047 N N . GLY A 1 134 ? 17.274 4.500 -6.278 1.00 93.25 134 GLY A N 1
ATOM 1048 C CA . GLY A 1 134 ? 18.547 5.215 -6.348 1.00 93.25 134 GLY A CA 1
ATOM 1049 C C . GLY A 1 134 ? 19.718 4.406 -5.779 1.00 93.25 134 GLY A C 1
ATOM 1050 O O . GLY A 1 134 ? 20.824 4.474 -6.312 1.00 93.25 134 GLY A O 1
ATOM 1051 N N . THR A 1 135 ? 19.472 3.603 -4.741 1.00 92.88 135 THR A N 1
ATOM 1052 C CA . THR A 1 135 ? 20.458 2.659 -4.196 1.00 92.88 135 THR A CA 1
ATOM 1053 C C . THR A 1 135 ? 20.681 1.463 -5.125 1.00 92.88 135 THR A C 1
ATOM 1055 O O . THR A 1 135 ? 21.829 1.089 -5.348 1.00 92.88 135 THR A O 1
ATOM 1058 N N . LYS A 1 136 ? 19.616 0.877 -5.696 1.00 91.81 136 LYS A N 1
ATOM 1059 C CA . LYS A 1 136 ? 19.712 -0.326 -6.548 1.00 91.81 136 LYS A CA 1
ATOM 1060 C C . LYS A 1 136 ? 20.267 -0.045 -7.957 1.00 91.81 136 LYS A C 1
ATOM 1062 O O . LYS A 1 136 ? 20.975 -0.886 -8.500 1.00 91.81 136 LYS A O 1
ATOM 1067 N N . PHE A 1 137 ? 19.984 1.125 -8.539 1.00 90.00 137 PHE A N 1
ATOM 1068 C CA . PHE A 1 137 ? 20.307 1.460 -9.938 1.00 90.00 137 PHE A CA 1
ATOM 1069 C C . PHE A 1 137 ? 21.168 2.726 -10.125 1.00 90.00 137 PHE A C 1
ATOM 1071 O O . PHE A 1 137 ? 21.576 3.028 -11.246 1.00 90.00 137 PHE A O 1
ATOM 1078 N N . GLY A 1 138 ? 21.469 3.475 -9.058 1.00 82.31 138 GLY A N 1
ATOM 1079 C CA . GLY A 1 138 ? 22.274 4.704 -9.100 1.00 82.31 138 GLY A CA 1
ATOM 1080 C C . GLY A 1 138 ? 21.460 6.010 -9.095 1.00 82.31 138 GLY A C 1
ATOM 1081 O O . GLY A 1 138 ? 20.251 6.033 -9.296 1.00 82.31 138 GLY A O 1
ATOM 1082 N N . LYS A 1 139 ? 22.126 7.149 -8.850 1.00 65.00 139 LYS A N 1
ATOM 1083 C CA . LYS A 1 139 ? 21.493 8.460 -8.553 1.00 65.00 139 LYS A CA 1
ATOM 1084 C C . LYS A 1 139 ? 20.926 9.237 -9.764 1.00 65.00 139 LYS A C 1
ATOM 1086 O O . LYS A 1 139 ? 20.930 10.464 -9.740 1.00 65.00 139 LYS A O 1
ATOM 1091 N N . ARG A 1 140 ? 20.459 8.586 -10.834 1.00 60.53 140 ARG A N 1
ATOM 1092 C CA . ARG A 1 140 ? 20.019 9.281 -12.071 1.00 60.53 140 ARG A CA 1
ATOM 1093 C C . ARG A 1 140 ? 18.497 9.484 -12.215 1.00 60.53 140 ARG A C 1
ATOM 1095 O O . ARG A 1 140 ? 18.041 9.697 -13.336 1.00 60.53 140 ARG A O 1
ATOM 1102 N N . PHE A 1 141 ? 17.711 9.446 -11.127 1.00 61.09 141 PHE A N 1
ATOM 1103 C CA . PHE A 1 141 ? 16.235 9.420 -11.198 1.00 61.09 141 PHE A CA 1
ATOM 1104 C C . PHE A 1 141 ? 15.507 10.217 -10.106 1.00 61.09 141 PHE A C 1
ATOM 1106 O O . PHE A 1 141 ? 15.962 10.239 -8.938 1.00 61.09 141 PHE A O 1
#

pLDDT: mean 85.54, std 20.4, range [31.36, 98.38]

Mean predicted aligned error: 8.85 Å

Secondary structure (DSSP, 8-state):
-----------S-PPPP--SS--S-TTTT-SEEEETTTTEEEE-TT-HHHHHHHHHHHHHHHHTT-SS-HHHHHHHHHHHHHHHHHHHHHHHHTTTT-SS--HHHHHHHTSHHHHHHHH--HHHHHHHHHHHHHHHH-S--

Foldseek 3Di:
DDDDDDDDPPPPPDDDPDDPDDDDPPQVLFQWAADPVVRDIGGDLVNPVLVVQLVVVVVVVVVVVNPPCNVVSSVLLVVLLVVLLVVQLVVLVVCPPPPPDDPVNSCVCRGRVNSRVSSPPVPVSSVSSLVVCCVVPNDPD